Protein AF-A0A7K7FNN1-F1 (afdb_monomer_lite)

Structure (mmCIF, N/CA/C/O backbone):
data_AF-A0A7K7FNN1-F1
#
_entry.id   AF-A0A7K7FNN1-F1
#
loop_
_atom_site.group_PDB
_atom_site.id
_atom_site.type_symbol
_atom_site.label_atom_id
_atom_site.label_alt_id
_atom_site.label_comp_id
_atom_site.label_asym_id
_atom_site.label_entity_id
_atom_site.label_seq_id
_atom_site.pdbx_PDB_ins_code
_atom_site.Cartn_x
_atom_site.Cartn_y
_atom_site.Cartn_z
_atom_site.occupancy
_atom_site.B_iso_or_equiv
_atom_site.auth_seq_id
_atom_site.auth_comp_id
_atom_site.auth_asym_id
_atom_site.auth_atom_id
_atom_site.pdbx_PDB_model_num
ATOM 1 N N . LEU A 1 1 ? -10.064 -1.666 62.502 1.00 54.22 1 LEU A N 1
ATOM 2 C CA . LEU A 1 1 ? -11.034 -2.352 61.619 1.00 54.22 1 LEU A CA 1
ATOM 3 C C . LEU A 1 1 ? -11.947 -1.277 61.058 1.00 54.22 1 LEU A C 1
ATOM 5 O O . LEU A 1 1 ? -12.544 -0.609 61.882 1.00 54.22 1 LEU A O 1
ATOM 9 N N . ILE A 1 2 ? -11.966 -1.043 59.742 1.00 49.78 2 ILE A N 1
ATOM 10 C CA . ILE A 1 2 ? -13.151 -0.761 58.901 1.00 49.78 2 ILE A CA 1
ATOM 11 C C . ILE A 1 2 ? -12.650 -0.336 57.507 1.00 49.78 2 ILE A C 1
ATOM 13 O O . ILE A 1 2 ? -12.017 0.698 57.334 1.00 49.78 2 ILE A O 1
ATOM 17 N N . ALA A 1 3 ? -12.952 -1.227 56.564 1.00 58.69 3 ALA A N 1
ATOM 18 C CA . ALA A 1 3 ? -13.269 -1.035 55.152 1.00 58.69 3 ALA A CA 1
ATOM 19 C C . ALA A 1 3 ? -12.339 -0.217 54.235 1.00 58.69 3 ALA A C 1
ATOM 21 O O . ALA A 1 3 ? -12.308 1.009 54.214 1.00 58.69 3 ALA A O 1
ATOM 22 N N . ALA A 1 4 ? -11.709 -0.985 53.348 1.00 61.41 4 ALA A N 1
ATOM 23 C CA . ALA A 1 4 ? -11.202 -0.609 52.041 1.00 61.41 4 ALA A CA 1
ATOM 24 C C . ALA A 1 4 ? -12.210 0.167 51.168 1.00 61.41 4 ALA A C 1
ATOM 26 O O . ALA A 1 4 ? -13.396 -0.153 51.138 1.00 61.41 4 ALA A O 1
ATOM 27 N N . ALA A 1 5 ? -11.695 1.078 50.338 1.00 65.38 5 ALA A N 1
ATOM 28 C CA . ALA A 1 5 ? -12.315 1.445 49.066 1.00 65.38 5 ALA A CA 1
ATOM 29 C C . ALA A 1 5 ? -11.235 1.892 48.066 1.00 65.38 5 ALA A C 1
ATOM 31 O O . ALA A 1 5 ? -10.863 3.060 47.983 1.00 65.38 5 ALA A O 1
ATOM 32 N N . LEU A 1 6 ? -10.731 0.918 47.309 1.00 64.75 6 LEU A N 1
ATOM 33 C CA . LEU A 1 6 ? -9.929 1.102 46.103 1.00 64.75 6 LEU A CA 1
ATOM 34 C C . LEU A 1 6 ? -10.758 1.880 45.070 1.00 64.75 6 LEU A C 1
ATOM 36 O O . LEU A 1 6 ? -11.836 1.433 44.678 1.00 64.75 6 LEU A O 1
ATOM 40 N N . LYS A 1 7 ? -10.269 3.031 44.606 1.00 57.22 7 LYS A N 1
ATOM 41 C CA . LYS A 1 7 ? -10.825 3.722 43.432 1.00 57.22 7 LYS A CA 1
ATOM 42 C C . LYS A 1 7 ? -9.731 3.879 42.384 1.00 57.22 7 LYS A C 1
ATOM 44 O O . LYS A 1 7 ? -9.214 4.964 42.154 1.00 57.22 7 LYS A O 1
ATOM 49 N N . GLU A 1 8 ? -9.380 2.759 41.762 1.00 60.56 8 GLU A N 1
ATOM 50 C CA . GLU A 1 8 ? -8.573 2.723 40.545 1.00 60.56 8 GLU A CA 1
ATOM 51 C C . GLU A 1 8 ? -9.502 2.740 39.325 1.00 60.56 8 GLU A C 1
ATOM 53 O O . GLU A 1 8 ? -9.947 1.698 38.843 1.00 60.56 8 GLU A O 1
ATOM 58 N N . THR A 1 9 ? -9.822 3.921 38.802 1.00 62.12 9 THR A N 1
ATOM 59 C CA . THR A 1 9 ? -10.509 4.037 37.510 1.00 62.12 9 THR A CA 1
ATOM 60 C C . THR A 1 9 ? -9.471 4.079 36.394 1.00 62.12 9 THR A C 1
ATOM 62 O O . THR A 1 9 ? -9.035 5.131 35.930 1.00 62.12 9 THR A O 1
ATOM 65 N N . LYS A 1 10 ? -9.050 2.887 35.961 1.00 60.19 10 LYS A N 1
ATOM 66 C CA . LYS A 1 10 ? -8.235 2.676 34.759 1.00 60.19 10 LYS A CA 1
ATOM 67 C C . LYS A 1 10 ? -8.957 3.262 33.538 1.00 60.19 10 LYS A C 1
ATOM 69 O O . LYS A 1 10 ? -9.860 2.646 32.983 1.00 60.19 10 LYS A O 1
ATOM 74 N N . GLY A 1 11 ? -8.546 4.452 33.106 1.00 55.28 11 GLY A N 1
ATOM 75 C CA . GLY A 1 11 ? -8.925 5.040 31.823 1.00 55.28 11 GLY A CA 1
ATOM 76 C C . GLY A 1 11 ? -8.122 4.409 30.687 1.00 55.28 11 GLY A C 1
ATOM 77 O O . GLY A 1 11 ? -7.132 4.976 30.230 1.00 55.28 11 GLY A O 1
ATOM 78 N N . GLN A 1 12 ? -8.531 3.224 30.239 1.00 53.31 12 GLN A N 1
ATOM 79 C CA . GLN A 1 12 ? -7.975 2.581 29.050 1.00 53.31 12 GLN A CA 1
ATOM 80 C C . GLN A 1 12 ? -8.432 3.345 27.797 1.00 53.31 12 GLN A C 1
ATOM 82 O O . GLN A 1 12 ? -9.515 3.126 27.260 1.00 53.31 12 GLN A O 1
ATOM 87 N N . ARG A 1 13 ? -7.598 4.275 27.316 1.00 59.88 13 ARG A N 1
ATOM 88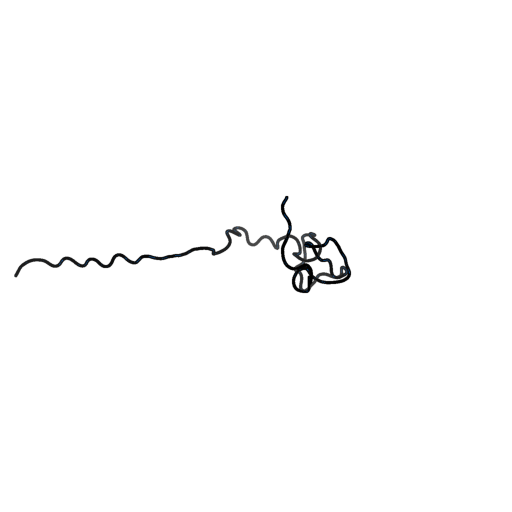 C CA . ARG A 1 13 ? -7.688 4.796 25.944 1.00 59.88 13 ARG A CA 1
ATOM 89 C C . ARG A 1 13 ? -7.194 3.726 24.971 1.00 59.88 13 ARG A C 1
ATOM 91 O O . ARG A 1 13 ? -6.076 3.801 24.472 1.00 59.88 13 ARG A O 1
ATOM 98 N N . GLU A 1 14 ? -8.039 2.753 24.666 1.00 60.56 14 GLU A N 1
ATOM 99 C CA . GLU A 1 14 ? -7.812 1.836 23.551 1.00 60.56 14 GLU A CA 1
ATOM 100 C C . GLU A 1 14 ? -8.508 2.386 22.312 1.00 60.56 14 GLU A C 1
ATOM 102 O O . GLU A 1 14 ? -9.678 2.143 22.034 1.00 60.56 14 GLU A O 1
ATOM 107 N N . SER A 1 15 ? -7.781 3.214 21.567 1.00 58.88 15 SER A N 1
ATOM 108 C CA . SER A 1 15 ? -8.236 3.716 20.279 1.00 58.88 15 SER A CA 1
ATOM 109 C C . SER A 1 15 ? -7.290 3.257 19.184 1.00 58.88 15 SER A C 1
ATOM 111 O O . SER A 1 15 ? -6.179 3.764 19.055 1.00 58.88 15 SER A O 1
ATOM 113 N N . ARG A 1 16 ? -7.861 2.396 18.332 1.00 61.97 16 ARG A N 1
ATOM 114 C CA . ARG A 1 16 ? -7.438 2.008 16.978 1.00 61.97 16 ARG A CA 1
ATOM 115 C C . ARG A 1 16 ? -6.523 0.789 16.881 1.00 61.97 16 ARG A C 1
ATOM 11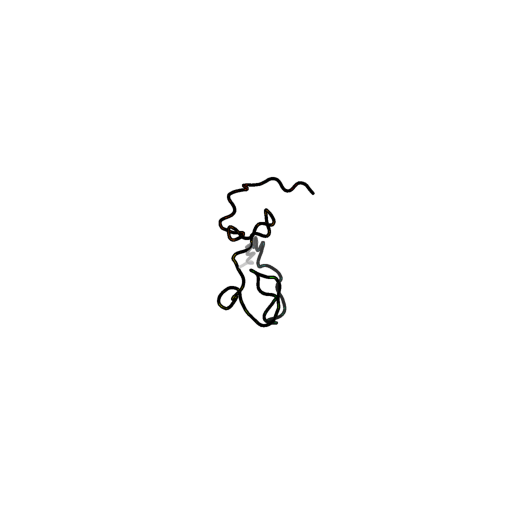7 O O . ARG A 1 16 ? -5.502 0.830 16.205 1.00 61.97 16 ARG A O 1
ATOM 124 N N . THR A 1 17 ? -6.973 -0.344 17.416 1.00 60.47 17 THR A N 1
ATOM 125 C CA . THR A 1 17 ? -6.735 -1.591 16.680 1.00 60.47 17 THR A CA 1
ATOM 126 C C . THR A 1 17 ? -7.776 -1.674 15.566 1.00 60.47 17 THR A C 1
ATOM 128 O O . THR A 1 17 ? -8.985 -1.697 15.805 1.00 60.47 17 THR A O 1
ATOM 131 N N . SER A 1 18 ? -7.301 -1.558 14.329 1.00 56.72 18 SER A N 1
ATOM 132 C CA . SER A 1 18 ? -8.107 -1.662 13.121 1.00 56.72 18 SER A CA 1
ATOM 133 C C . SER A 1 18 ? -8.911 -2.955 13.160 1.00 56.72 18 SER A C 1
ATOM 135 O O . SER A 1 18 ? -8.354 -4.049 13.217 1.00 56.72 18 SER A O 1
ATOM 137 N N . LYS A 1 19 ? -10.234 -2.812 13.136 1.00 60.38 19 LYS A N 1
ATOM 138 C CA . LYS A 1 19 ? -11.196 -3.903 13.018 1.00 60.38 19 LYS A CA 1
ATOM 139 C C . LYS A 1 19 ? -11.016 -4.589 11.659 1.00 60.38 19 LYS A C 1
AT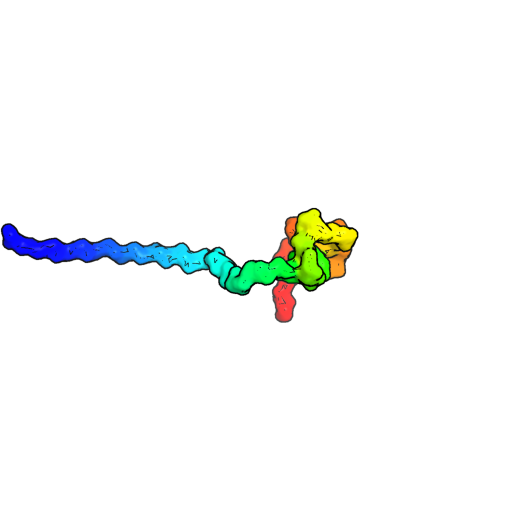OM 141 O O . LYS A 1 19 ? -11.759 -4.316 10.727 1.00 60.38 19 LYS A O 1
ATOM 146 N N . THR A 1 20 ? -10.038 -5.481 11.555 1.00 57.75 20 THR A N 1
ATOM 147 C CA . THR A 1 20 ? -9.914 -6.429 10.445 1.00 57.75 20 THR A CA 1
ATOM 148 C C . THR A 1 20 ? -10.083 -7.825 11.019 1.00 57.75 20 THR A C 1
ATOM 150 O O . THR A 1 20 ? -9.131 -8.573 11.230 1.00 57.75 20 THR A O 1
ATOM 153 N N . GLY A 1 21 ? -11.335 -8.139 11.349 1.00 57.38 21 GLY A N 1
ATOM 154 C CA . GLY A 1 21 ? -11.761 -9.517 11.524 1.00 57.38 21 GLY A CA 1
ATOM 155 C C . GLY A 1 21 ? -11.710 -10.234 10.177 1.00 57.38 21 GLY A C 1
ATOM 156 O O . GLY A 1 21 ? -12.070 -9.651 9.158 1.00 57.38 21 GLY A O 1
ATOM 157 N N . ASN A 1 22 ? -11.306 -11.504 10.234 1.00 53.97 22 ASN A N 1
ATOM 158 C CA . ASN A 1 22 ? -11.109 -12.464 9.145 1.00 53.97 22 ASN A CA 1
ATOM 159 C C . ASN A 1 22 ? -9.690 -12.474 8.540 1.00 53.97 22 ASN A C 1
ATOM 161 O O . ASN A 1 22 ? -9.307 -11.611 7.757 1.00 53.97 22 ASN A O 1
ATOM 165 N N . LYS A 1 23 ? -8.908 -13.510 8.887 1.00 57.12 23 LYS A N 1
ATOM 166 C CA . LYS A 1 23 ? -7.648 -13.886 8.219 1.00 57.12 23 LYS A CA 1
ATOM 167 C C . LYS A 1 23 ? -7.914 -14.527 6.845 1.00 57.12 23 LYS A C 1
ATOM 169 O O . LYS A 1 23 ? -7.221 -15.458 6.450 1.00 57.12 23 LYS A O 1
ATOM 174 N N . THR A 1 24 ? -8.898 -14.050 6.093 1.00 59.34 24 THR A N 1
ATOM 175 C CA . THR A 1 24 ? -8.852 -14.182 4.639 1.00 59.34 24 THR A CA 1
ATOM 176 C C . THR A 1 24 ? -7.630 -13.387 4.195 1.00 59.34 24 THR A C 1
ATOM 178 O O . THR A 1 24 ? -7.451 -12.250 4.631 1.00 59.34 24 THR A O 1
ATOM 181 N N . MET A 1 25 ? -6.734 -13.980 3.401 1.00 65.88 25 MET A N 1
ATOM 182 C CA . MET A 1 25 ? -5.655 -13.235 2.742 1.00 65.88 25 MET A CA 1
ATOM 183 C C . MET A 1 25 ? -6.326 -12.134 1.920 1.00 65.88 25 MET A C 1
ATOM 185 O O . MET A 1 25 ? -6.841 -12.393 0.835 1.00 65.88 25 MET A O 1
ATOM 189 N N . GLY A 1 26 ? -6.434 -10.948 2.523 1.00 74.25 26 GLY A N 1
ATOM 190 C CA . GLY A 1 26 ? -7.191 -9.838 1.974 1.00 74.25 26 GLY A CA 1
ATOM 191 C C . GLY A 1 26 ? -6.670 -9.465 0.591 1.00 74.25 26 GLY A C 1
ATOM 192 O O . GLY A 1 26 ? -5.540 -9.830 0.244 1.00 74.25 26 GLY A O 1
ATOM 193 N N . PRO A 1 27 ? -7.475 -8.7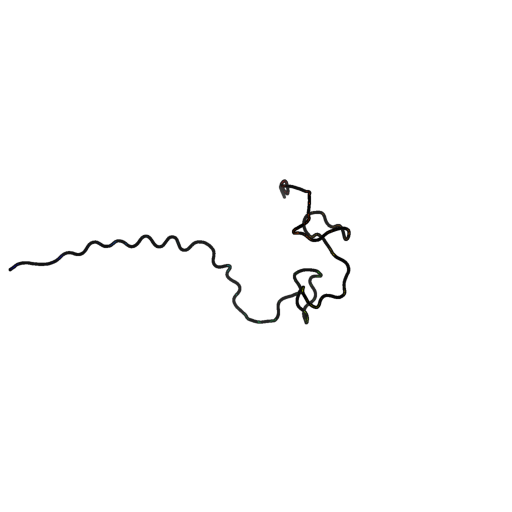40 -0.201 1.00 78.62 27 PRO A N 1
ATOM 194 C CA . PRO A 1 27 ? -7.019 -8.234 -1.483 1.00 78.62 27 PRO A CA 1
ATOM 195 C C . PRO A 1 27 ? -5.686 -7.512 -1.298 1.00 78.62 27 PRO A C 1
ATOM 197 O O . PRO A 1 27 ? -5.486 -6.755 -0.344 1.00 78.62 27 PRO A O 1
ATOM 200 N N . CYS A 1 28 ? -4.753 -7.796 -2.194 1.00 82.38 28 CYS A 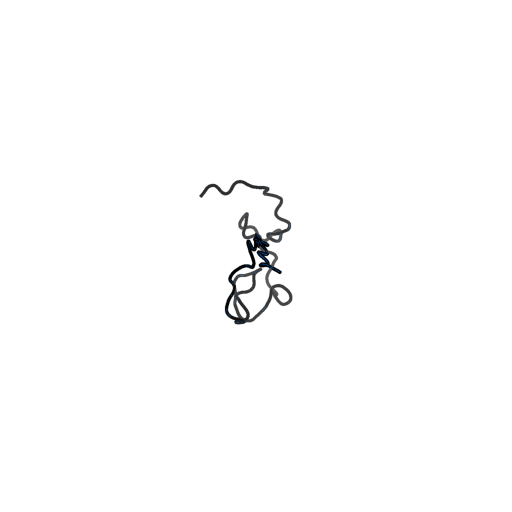N 1
ATOM 201 C CA . CYS A 1 28 ? -3.422 -7.243 -2.199 1.00 82.38 28 CYS A CA 1
ATOM 202 C C . CYS A 1 28 ? -3.506 -5.726 -2.057 1.00 82.38 28 CYS A C 1
ATOM 204 O O . CYS A 1 28 ? -4.028 -5.035 -2.924 1.00 82.38 28 CYS A O 1
ATOM 206 N N . TYR A 1 29 ? -2.933 -5.179 -0.988 1.00 75.75 29 TYR A N 1
ATOM 207 C CA . TYR A 1 29 ? -2.967 -3.735 -0.729 1.00 75.75 29 TYR A CA 1
ATOM 208 C C . TYR A 1 29 ? -2.213 -2.888 -1.773 1.00 75.75 29 TYR A C 1
ATOM 210 O O . TYR A 1 29 ? -2.196 -1.664 -1.671 1.00 75.75 29 TYR A O 1
ATOM 218 N N . GLN A 1 30 ? -1.558 -3.531 -2.745 1.00 77.38 30 GLN A N 1
ATOM 219 C CA . GLN A 1 30 ? -0.902 -2.884 -3.875 1.00 77.38 30 GLN A CA 1
ATOM 220 C C . GLN A 1 30 ? -1.828 -2.802 -5.099 1.00 77.38 30 GLN A C 1
ATOM 222 O O . GLN A 1 30 ? -2.035 -1.707 -5.612 1.00 77.38 30 GLN A O 1
ATOM 227 N N . CYS A 1 31 ? -2.394 -3.930 -5.556 1.00 80.19 31 CYS A N 1
ATOM 228 C CA . CYS A 1 31 ? -3.186 -4.002 -6.796 1.00 80.19 31 CYS A CA 1
ATOM 229 C C . CYS A 1 31 ? -4.694 -4.243 -6.598 1.00 80.19 31 CYS A C 1
ATOM 231 O O . CYS A 1 31 ? -5.447 -4.137 -7.557 1.00 80.19 31 CYS A O 1
ATOM 233 N N . GLY A 1 32 ? -5.142 -4.573 -5.388 1.00 77.50 32 GLY A N 1
ATOM 234 C CA . GLY A 1 32 ? -6.539 -4.877 -5.071 1.00 77.50 32 GLY A CA 1
ATOM 235 C C . GLY A 1 32 ? -6.990 -6.309 -5.388 1.00 77.50 32 GLY A C 1
ATOM 236 O O . GLY A 1 32 ? -8.123 -6.656 -5.072 1.00 77.50 32 GLY A O 1
ATOM 237 N N . GLU A 1 33 ? -6.137 -7.161 -5.962 1.00 80.56 33 GLU A N 1
ATOM 238 C CA . GLU A 1 33 ? -6.485 -8.559 -6.261 1.00 80.56 33 GLU A CA 1
ATOM 239 C C . GLU A 1 33 ? -6.260 -9.481 -5.061 1.00 80.56 33 GLU A C 1
ATOM 241 O O . GLU A 1 33 ? -5.254 -9.379 -4.363 1.00 80.56 33 GLU A O 1
ATOM 246 N N . ALA A 1 34 ? -7.174 -10.420 -4.831 1.00 81.44 34 ALA A N 1
ATOM 247 C CA . ALA A 1 34 ? -7.007 -11.458 -3.816 1.00 81.44 34 ALA A CA 1
ATOM 248 C C . ALA A 1 34 ? -6.039 -12.567 -4.275 1.00 81.44 34 ALA A C 1
ATOM 250 O O . ALA A 1 34 ? -5.703 -12.685 -5.451 1.00 81.44 34 ALA A O 1
ATOM 251 N N . GLY A 1 35 ? -5.583 -13.392 -3.328 1.00 85.75 35 GLY A N 1
ATOM 252 C CA . GLY A 1 35 ? -4.707 -14.542 -3.597 1.00 85.75 35 GLY A CA 1
ATOM 253 C C . GLY A 1 35 ? -3.214 -14.272 -3.403 1.00 85.75 35 GLY A C 1
ATOM 254 O O . GLY A 1 35 ? -2.427 -15.212 -3.344 1.00 85.75 35 GLY A O 1
ATOM 255 N N . HIS A 1 36 ? -2.809 -13.014 -3.221 1.00 88.06 36 HIS A N 1
ATOM 256 C CA . HIS A 1 36 ? -1.436 -12.670 -2.868 1.00 88.06 36 HIS A CA 1
ATOM 257 C C . HIS A 1 36 ? -1.364 -11.437 -1.962 1.00 88.06 36 HIS A C 1
ATOM 259 O O . HIS A 1 36 ? -2.279 -10.622 -1.883 1.00 88.06 36 HIS A O 1
ATOM 265 N N . LEU A 1 37 ? -0.240 -11.297 -1.260 1.00 84.19 37 LEU A N 1
ATOM 266 C CA . LEU A 1 37 ? 0.062 -10.126 -0.438 1.00 84.19 37 LEU A CA 1
ATOM 267 C C . LEU A 1 37 ? 0.918 -9.133 -1.227 1.00 84.19 37 LEU A C 1
ATOM 269 O O . LEU A 1 37 ? 1.573 -9.510 -2.193 1.00 84.19 37 LEU A O 1
ATOM 273 N N . ARG A 1 38 ? 1.027 -7.885 -0.748 1.00 77.88 38 ARG A N 1
ATOM 274 C CA . ARG A 1 38 ? 1.907 -6.851 -1.339 1.00 77.88 38 ARG A CA 1
ATOM 275 C C . ARG A 1 38 ? 3.333 -7.349 -1.619 1.00 77.88 38 ARG A C 1
ATOM 277 O O . ARG A 1 38 ? 3.935 -6.930 -2.595 1.00 77.88 38 ARG A O 1
ATOM 284 N N . ARG A 1 39 ? 3.857 -8.241 -0.772 1.00 80.56 39 ARG A N 1
ATOM 285 C CA . ARG A 1 39 ? 5.203 -8.826 -0.912 1.00 80.56 39 ARG A CA 1
ATOM 286 C C . ARG A 1 39 ? 5.349 -9.751 -2.123 1.00 80.56 39 ARG A C 1
ATOM 288 O O . ARG A 1 39 ? 6.456 -9.927 -2.599 1.00 80.56 39 ARG A O 1
ATOM 295 N N . ASN A 1 40 ? 4.245 -10.324 -2.591 1.00 82.69 40 ASN A N 1
ATOM 296 C CA . ASN A 1 40 ? 4.191 -11.284 -3.689 1.00 82.69 40 ASN A CA 1
ATOM 297 C C . ASN A 1 40 ? 3.410 -10.721 -4.893 1.00 82.69 40 ASN A C 1
ATOM 299 O O . ASN A 1 40 ? 2.949 -11.476 -5.742 1.00 82.69 40 ASN A O 1
ATOM 303 N N . CYS A 1 41 ? 3.200 -9.399 -4.931 1.00 85.12 41 CYS A N 1
ATOM 304 C CA . CYS A 1 41 ? 2.508 -8.721 -6.020 1.00 85.12 41 CYS A CA 1
ATOM 305 C C . CYS A 1 41 ? 3.477 -8.486 -7.178 1.00 85.12 41 CYS A C 1
ATOM 307 O O . CYS A 1 41 ? 4.476 -7.791 -7.011 1.00 85.12 41 CYS A O 1
ATOM 309 N N . GLN A 1 42 ? 3.158 -9.038 -8.347 1.00 84.25 42 GLN A N 1
ATOM 310 C CA . GLN A 1 42 ? 3.953 -8.873 -9.569 1.00 84.25 42 GLN A CA 1
ATOM 311 C C . GLN A 1 42 ? 3.535 -7.649 -10.402 1.00 84.25 42 GLN A C 1
ATOM 313 O O . GLN A 1 42 ? 4.140 -7.383 -11.437 1.00 84.25 42 GLN A O 1
ATOM 318 N N . LYS A 1 43 ? 2.496 -6.906 -9.989 1.00 78.50 43 LYS A N 1
ATOM 319 C CA . LYS A 1 43 ? 2.056 -5.699 -10.704 1.00 78.50 43 LYS A CA 1
ATOM 320 C C . LYS A 1 43 ? 2.934 -4.485 -10.376 1.00 78.50 43 LYS A C 1
ATOM 322 O O . LYS A 1 43 ? 3.503 -4.385 -9.287 1.00 78.50 43 LYS A O 1
ATOM 327 N N . ALA A 1 44 ? 2.973 -3.541 -11.320 1.00 73.25 44 ALA A N 1
ATOM 328 C CA . ALA A 1 44 ? 3.640 -2.251 -11.173 1.00 73.25 44 ALA A CA 1
ATOM 329 C C . ALA A 1 44 ? 3.136 -1.471 -9.945 1.00 73.25 44 ALA A C 1
ATOM 331 O O . ALA A 1 44 ? 2.026 -1.669 -9.439 1.00 73.25 44 ALA A O 1
ATOM 332 N N . VAL A 1 45 ? 3.996 -0.603 -9.423 1.00 79.25 45 VAL A N 1
ATOM 333 C CA . VAL A 1 45 ? 3.791 0.065 -8.142 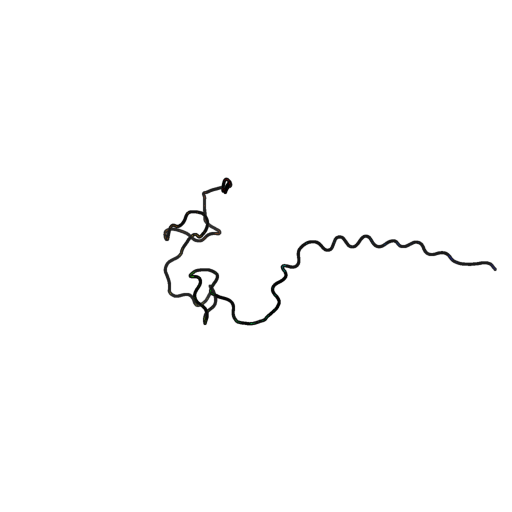1.00 79.25 45 VAL A CA 1
ATOM 334 C C . VAL A 1 45 ? 2.735 1.168 -8.265 1.00 79.25 45 VAL A C 1
ATOM 336 O O . VAL A 1 45 ? 3.033 2.254 -8.727 1.00 79.25 45 VAL A O 1
ATOM 339 N N . TRP A 1 46 ? 1.513 0.928 -7.786 1.00 80.00 46 TRP A N 1
ATOM 340 C CA . TRP A 1 46 ? 0.412 1.892 -7.895 1.00 80.00 46 TRP A CA 1
ATOM 341 C C . TRP A 1 46 ? 0.131 2.682 -6.607 1.00 80.00 46 TRP A C 1
ATOM 343 O O . TRP A 1 46 ? 0.127 2.149 -5.491 1.00 80.00 46 TRP A O 1
ATOM 353 N N . CYS A 1 47 ? -0.118 3.982 -6.765 1.00 83.00 47 CYS A N 1
ATOM 354 C CA . CYS A 1 47 ? -0.507 4.904 -5.713 1.00 83.00 47 CYS A CA 1
ATOM 355 C C . CYS A 1 47 ? -2.015 5.136 -5.727 1.00 83.00 47 CYS A C 1
ATOM 357 O O . CYS A 1 47 ? -2.547 5.840 -6.585 1.00 83.00 47 CYS A O 1
ATOM 359 N N . HIS A 1 48 ? -2.686 4.677 -4.677 1.00 78.81 48 HIS A N 1
ATOM 360 C CA . HIS A 1 48 ? -4.125 4.877 -4.488 1.00 78.81 48 HIS A CA 1
ATOM 361 C C . HIS A 1 48 ? -4.492 6.313 -4.070 1.00 78.81 48 HIS A C 1
ATOM 363 O O . HIS A 1 48 ? -5.660 6.679 -4.086 1.00 78.81 48 HIS A O 1
ATOM 369 N N . LYS A 1 49 ? -3.516 7.150 -3.676 1.00 83.06 49 LYS A N 1
ATOM 370 C CA . LYS A 1 49 ? -3.751 8.561 -3.287 1.00 83.06 49 LYS A CA 1
ATOM 371 C C . LYS A 1 49 ? -3.793 9.519 -4.475 1.00 83.06 49 LYS A C 1
ATOM 373 O O . LYS A 1 49 ? -4.473 10.537 -4.404 1.00 83.06 49 LYS A O 1
ATOM 378 N N . CYS A 1 50 ? -3.032 9.242 -5.530 1.00 86.25 50 CYS A N 1
ATOM 379 C CA . CYS A 1 50 ? -2.956 10.098 -6.717 1.00 86.25 50 CYS A CA 1
ATOM 380 C C . CYS A 1 50 ? -3.299 9.361 -8.014 1.00 86.25 50 CYS A C 1
ATOM 382 O O . CYS A 1 50 ? -3.194 9.956 -9.079 1.00 86.25 50 CYS A O 1
ATOM 384 N N . ASN A 1 51 ? -3.703 8.092 -7.915 1.00 81.75 51 ASN A N 1
ATOM 385 C CA . ASN A 1 51 ? -4.114 7.241 -9.024 1.00 81.75 51 ASN A CA 1
ATOM 386 C C . ASN A 1 51 ? -3.037 7.081 -10.122 1.00 81.75 51 ASN A C 1
ATOM 388 O O . ASN A 1 51 ? -3.369 7.036 -11.301 1.00 81.75 51 ASN A O 1
ATOM 392 N N . MET A 1 52 ? -1.755 6.996 -9.733 1.00 81.25 52 MET A N 1
ATOM 393 C CA . MET A 1 52 ? -0.598 6.871 -10.645 1.00 81.25 52 MET A CA 1
ATOM 394 C C . MET A 1 52 ? 0.234 5.624 -10.333 1.00 81.25 52 MET A C 1
ATOM 396 O O . MET A 1 52 ? 0.414 5.299 -9.162 1.00 81.25 52 MET A O 1
ATOM 400 N N . ASP A 1 53 ? 0.798 4.967 -11.345 1.00 81.38 53 ASP A N 1
ATOM 401 C CA . ASP A 1 53 ? 1.670 3.778 -11.241 1.00 81.38 53 ASP A CA 1
ATOM 402 C C . ASP A 1 53 ? 3.174 4.098 -11.093 1.00 81.38 53 ASP A C 1
ATOM 404 O O . ASP A 1 53 ? 4.032 3.220 -11.128 1.00 81.38 53 ASP A O 1
ATOM 408 N N . SER A 1 54 ? 3.505 5.373 -10.882 1.00 83.00 54 SER A N 1
ATOM 409 C CA . SER A 1 54 ? 4.890 5.827 -10.720 1.00 83.00 54 SER A CA 1
ATOM 410 C C . SER A 1 54 ? 5.460 5.577 -9.313 1.00 83.00 54 SER A C 1
ATOM 412 O O . SER A 1 54 ? 6.678 5.525 -9.145 1.00 83.00 54 SER A O 1
ATOM 414 N N . HIS A 1 55 ? 4.619 5.457 -8.280 1.00 86.25 55 HIS A N 1
ATOM 415 C CA . HIS A 1 55 ? 5.072 5.312 -6.892 1.00 86.25 55 HIS A CA 1
ATOM 416 C C . HIS A 1 55 ? 4.032 4.607 -6.017 1.00 86.25 55 HIS A C 1
ATOM 418 O O . HIS A 1 55 ? 2.858 4.536 -6.355 1.00 86.25 55 HIS A O 1
ATOM 424 N N . ALA A 1 56 ? 4.446 4.078 -4.860 1.00 81.56 56 ALA A N 1
ATOM 425 C CA . ALA A 1 56 ? 3.519 3.435 -3.926 1.00 81.56 56 ALA A CA 1
ATOM 426 C C . ALA A 1 56 ? 2.775 4.496 -3.114 1.00 81.56 56 ALA A C 1
ATOM 428 O O . ALA A 1 56 ? 3.331 5.552 -2.827 1.00 81.56 56 ALA A O 1
ATOM 429 N N . THR A 1 57 ? 1.587 4.178 -2.599 1.00 78.00 57 THR A N 1
ATOM 430 C CA . THR A 1 57 ? 0.810 5.058 -1.702 1.00 78.00 57 THR A CA 1
ATOM 431 C C . THR A 1 57 ? 1.629 5.675 -0.551 1.00 78.00 57 THR A C 1
ATOM 433 O O . THR A 1 57 ? 1.340 6.790 -0.122 1.00 78.00 57 THR A O 1
ATOM 436 N N . MET A 1 58 ? 2.662 4.978 -0.061 1.00 72.00 58 MET A N 1
ATOM 437 C CA . MET A 1 58 ? 3.562 5.463 0.999 1.00 72.00 58 MET A CA 1
ATOM 438 C C . MET A 1 58 ? 4.624 6.458 0.512 1.00 72.00 58 MET A C 1
ATOM 440 O O . MET A 1 58 ? 5.041 7.320 1.273 1.00 72.00 58 MET A O 1
ATOM 444 N N . ALA A 1 59 ? 5.038 6.352 -0.749 1.00 79.19 59 ALA A N 1
ATOM 445 C CA . ALA A 1 59 ? 5.959 7.275 -1.409 1.00 79.19 59 ALA A CA 1
ATOM 446 C C . ALA A 1 59 ? 5.211 8.426 -2.108 1.00 79.19 59 ALA A C 1
ATOM 448 O O . ALA A 1 59 ? 5.797 9.191 -2.873 1.00 79.19 59 ALA A O 1
ATOM 449 N N . CYS A 1 60 ? 3.901 8.546 -1.869 1.00 86.25 60 CYS A N 1
ATOM 450 C CA . CYS A 1 60 ? 3.095 9.592 -2.465 1.00 86.25 60 CYS A CA 1
ATOM 451 C C . CYS A 1 60 ? 3.444 10.950 -1.874 1.00 86.25 60 CYS A C 1
ATOM 453 O O . CYS A 1 60 ? 3.069 11.272 -0.749 1.00 86.25 60 CYS A O 1
ATOM 455 N N . LYS A 1 61 ? 4.106 11.773 -2.688 1.00 82.81 61 LYS A N 1
ATOM 456 C CA . LYS A 1 61 ? 4.462 13.157 -2.358 1.00 82.81 61 LYS A CA 1
ATOM 457 C C . LYS A 1 61 ? 3.243 14.089 -2.267 1.00 82.81 61 LYS A C 1
ATOM 459 O O . LYS A 1 61 ? 3.385 15.243 -1.872 1.00 82.81 61 LYS A O 1
ATOM 464 N N . LYS A 1 62 ? 2.040 13.621 -2.636 1.00 73.81 62 LYS A N 1
ATOM 465 C CA . LYS A 1 62 ? 0.800 14.404 -2.559 1.00 73.81 62 LYS A CA 1
ATOM 466 C C . LYS A 1 62 ? 0.301 14.443 -1.110 1.00 73.81 62 LYS A C 1
ATOM 468 O O . LYS A 1 62 ? -0.602 13.710 -0.708 1.00 73.81 62 LYS A O 1
ATOM 473 N N . SER A 1 63 ? 0.942 15.291 -0.313 1.00 64.56 63 SER A N 1
ATOM 474 C CA . SER A 1 63 ? 0.595 15.557 1.080 1.00 64.56 63 SER A CA 1
ATOM 475 C C . SER A 1 63 ? -0.745 16.298 1.174 1.00 64.56 63 SER A C 1
ATOM 477 O O . SER A 1 63 ? -0.802 17.514 1.062 1.00 64.56 63 SER A O 1
ATOM 479 N N . GLY A 1 64 ? -1.830 15.549 1.383 1.00 66.06 64 GLY A N 1
ATOM 480 C CA . GLY A 1 64 ? -2.993 15.999 2.158 1.00 66.06 64 GLY A CA 1
ATOM 481 C C . GLY A 1 64 ? -3.901 17.089 1.571 1.00 66.06 64 GLY A C 1
ATOM 482 O O . GLY A 1 64 ? -3.986 18.176 2.131 1.00 66.06 64 GLY A O 1
ATOM 483 N N . ASN A 1 65 ? -4.710 16.763 0.559 1.00 59.84 65 ASN A N 1
ATOM 484 C CA . ASN A 1 65 ? -6.073 17.309 0.469 1.00 59.84 65 ASN A CA 1
ATOM 485 C C . ASN A 1 65 ? -6.939 16.453 -0.462 1.00 59.84 65 ASN A C 1
ATOM 487 O O . ASN A 1 65 ? -6.943 16.636 -1.673 1.00 59.84 65 ASN A O 1
ATOM 491 N N . PHE A 1 66 ? -7.647 15.484 0.111 1.00 55.28 66 PHE A N 1
ATOM 492 C CA . PHE A 1 66 ? -8.719 14.766 -0.576 1.00 55.28 66 PHE A CA 1
ATOM 493 C C . PHE A 1 66 ? -10.019 15.138 0.144 1.00 55.28 66 PHE A C 1
ATOM 495 O O . PHE A 1 66 ? -10.572 14.345 0.906 1.00 55.28 66 PHE A O 1
ATOM 502 N N . LYS A 1 67 ? -10.441 16.404 0.008 1.00 56.31 67 LYS A N 1
ATOM 503 C CA . LYS A 1 67 ? -11.833 16.765 0.288 1.00 56.31 67 LYS A CA 1
ATOM 504 C C . LYS A 1 67 ? -12.658 16.121 -0.823 1.00 56.31 67 LYS A C 1
ATOM 506 O O . LYS A 1 67 ? -12.454 16.424 -1.995 1.00 56.31 67 LYS A O 1
ATOM 511 N N . LYS A 1 68 ? -13.435 15.129 -0.402 1.00 53.66 68 LYS A N 1
ATOM 512 C CA . LYS A 1 68 ? -14.447 14.432 -1.189 1.00 53.66 68 LYS A CA 1
ATOM 513 C C . LYS A 1 68 ? -15.521 15.404 -1.654 1.00 53.66 68 LYS A C 1
ATOM 515 O O . LYS A 1 68 ? -15.774 16.365 -0.892 1.00 53.66 68 LYS A O 1
#

Foldseek 3Di:
DDDDDDDDPPPPPPPDPDPPPDPQQAQAPQPRHGDDHVVPDPDAGAAPVVGDSPHHVVPDPPPDDDPD

Sequence (68 aa):
LIAAALKETKGQRESRTSKTGNKTMGPCYQCGEAGHLRRNCQKAVWCHKCNMDSHATMACKKSGNFKK

InterPro domains:
  IPR001878 Zinc finger, CCHC-type [PF00098] (27-43)
  IPR001878 Zinc finger, CCHC-type [PS50158] (28-43)
  IPR001878 Zinc finger, CCHC-type [SM00343] (27-43)
  IPR036875 Zinc finger, CCHC-type superfamily [SSF57756] (19-63)

pLDDT: mean 70.81, std 11.49, range [49.78, 88.06]

Organism: Chionis minor (NCBI:txid227182)

Secondary structure (DSSP, 8-state):
-----------------------S-PSPTTT--TTS-GGG--S---BTTTTBTTS-GGG----S----

Radius of gyration: 21.92 Å; chains: 1; bounding box: 20×32×73 Å